Protein AF-A0A8J7VHQ0-F1 (afdb_monomer)

pLDDT: mean 75.35, std 16.48, range [31.55, 96.38]

Radius of gyration: 17.97 Å; Cα contacts (8 Å, |Δi|>4): 234; chains: 1; bounding box: 66×29×42 Å

Foldseek 3Di:
DDDDPDDDDDDADDLVNLLVLVVVVQVPDQAEEAEDEAPVPDCNLVSNVVSVVVCVV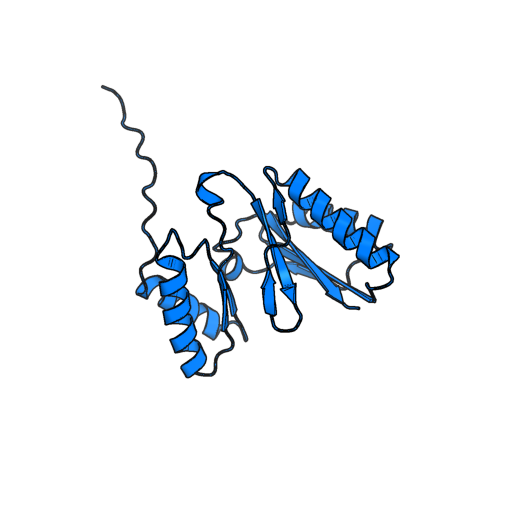VVGHYHYAYQNDPCVVPQKDFDWDADPVRHIYGPDIDNDPVVVLVVVLVVLLVCLVVVQFPAKEKEFEADVVLSVVSQVSSCVRNVHGHPYYYYDDCSSVVPVDHGDMDMDGGD

Mean predicted aligned error: 10.82 Å

Structure (mmCIF, N/CA/C/O backbone):
data_AF-A0A8J7VHQ0-F1
#
_entry.id   AF-A0A8J7VHQ0-F1
#
loop_
_atom_site.group_PDB
_atom_site.id
_atom_site.type_symbol
_atom_site.label_atom_id
_atom_site.label_alt_id
_atom_site.label_comp_id
_atom_site.label_asym_id
_atom_site.label_entity_id
_atom_site.label_seq_id
_atom_site.pdbx_PDB_ins_code
_atom_site.Cartn_x
_atom_site.Cartn_y
_atom_site.Cartn_z
_atom_site.occupancy
_atom_site.B_iso_or_equiv
_atom_site.auth_seq_id
_atom_site.auth_comp_id
_atom_site.auth_asym_id
_atom_site.auth_atom_id
_atom_site.pdbx_PDB_model_num
ATOM 1 N N . MET A 1 1 ? 45.585 1.729 15.313 1.00 38.31 1 MET A N 1
ATOM 2 C CA . MET A 1 1 ? 45.195 1.748 13.885 1.00 38.31 1 MET A CA 1
ATOM 3 C C . MET A 1 1 ? 43.672 1.590 13.821 1.00 38.31 1 MET A C 1
ATOM 5 O O . MET A 1 1 ? 43.178 0.537 14.198 1.00 38.31 1 MET A O 1
ATOM 9 N N . ARG A 1 2 ? 42.919 2.664 13.529 1.00 35.41 2 ARG A N 1
ATOM 10 C CA . ARG A 1 2 ? 41.436 2.686 13.550 1.00 35.41 2 ARG A CA 1
ATOM 11 C C . ARG A 1 2 ? 40.881 1.986 12.299 1.00 35.41 2 ARG A C 1
ATOM 13 O O . ARG A 1 2 ? 41.295 2.336 11.196 1.00 35.41 2 ARG A O 1
ATOM 20 N N . ARG A 1 3 ? 39.957 1.028 12.461 1.00 31.59 3 ARG A N 1
ATOM 21 C CA . ARG A 1 3 ? 39.151 0.489 11.350 1.00 31.59 3 ARG A CA 1
ATOM 22 C C . ARG A 1 3 ? 38.262 1.616 10.813 1.00 31.59 3 ARG A C 1
ATOM 24 O O . ARG A 1 3 ? 37.611 2.298 11.595 1.00 31.59 3 ARG A O 1
ATOM 31 N N . LYS A 1 4 ? 38.286 1.836 9.497 1.00 36.28 4 LYS A N 1
ATOM 32 C CA . LYS A 1 4 ? 37.297 2.665 8.801 1.00 36.28 4 LYS A CA 1
ATOM 33 C C . LYS A 1 4 ? 36.001 1.862 8.723 1.00 36.28 4 LYS A C 1
ATOM 35 O O . LYS A 1 4 ? 35.985 0.815 8.081 1.00 36.28 4 LYS A O 1
ATOM 40 N N . ASP A 1 5 ? 34.950 2.361 9.359 1.00 37.84 5 ASP A N 1
ATOM 41 C CA . ASP A 1 5 ? 33.580 1.926 9.107 1.00 37.84 5 ASP A CA 1
ATOM 42 C C . ASP A 1 5 ? 33.186 2.385 7.697 1.00 37.84 5 ASP A C 1
ATOM 44 O O . ASP A 1 5 ? 32.952 3.569 7.442 1.00 37.84 5 ASP A O 1
ATOM 48 N N . SER A 1 6 ? 33.197 1.455 6.744 1.00 31.89 6 SER A N 1
ATOM 49 C CA . SER A 1 6 ? 32.696 1.690 5.393 1.00 31.89 6 SER A CA 1
ATOM 50 C C . SER A 1 6 ? 31.171 1.698 5.438 1.00 31.89 6 SER A C 1
ATOM 52 O O . SER A 1 6 ? 30.540 0.644 5.491 1.00 31.89 6 SER A O 1
ATOM 54 N N . TYR A 1 7 ? 30.570 2.885 5.417 1.00 34.69 7 TYR A N 1
ATOM 55 C CA . TYR A 1 7 ? 29.147 3.029 5.116 1.00 34.69 7 TYR A CA 1
ATOM 56 C C . TYR A 1 7 ? 28.859 2.423 3.729 1.00 34.69 7 TYR A C 1
ATOM 58 O O . TYR A 1 7 ? 29.637 2.672 2.800 1.00 34.69 7 TYR A O 1
ATOM 66 N N . PRO A 1 8 ? 27.771 1.651 3.545 1.00 31.55 8 PRO A N 1
ATOM 67 C CA . PRO A 1 8 ? 27.405 1.163 2.225 1.00 31.55 8 PRO A CA 1
ATOM 68 C C . PRO A 1 8 ? 27.071 2.368 1.345 1.00 31.55 8 PRO A C 1
ATOM 70 O O . PRO A 1 8 ? 26.141 3.126 1.613 1.00 31.55 8 PRO A O 1
ATOM 73 N N . THR A 1 9 ? 27.861 2.576 0.299 1.00 35.94 9 THR A N 1
ATOM 74 C CA . THR A 1 9 ? 27.545 3.548 -0.746 1.00 35.94 9 THR A CA 1
ATOM 75 C C . THR A 1 9 ? 26.463 2.905 -1.605 1.00 35.94 9 THR A C 1
ATOM 77 O O . THR A 1 9 ? 26.723 1.887 -2.245 1.00 35.94 9 THR A O 1
ATOM 80 N N . SER A 1 10 ? 25.231 3.423 -1.577 1.00 45.53 10 SER A N 1
ATOM 81 C CA . SER A 1 10 ? 24.169 2.851 -2.407 1.00 45.53 10 SER A CA 1
ATOM 82 C C . SER A 1 10 ? 24.484 3.136 -3.874 1.00 45.53 10 SER A C 1
ATOM 84 O O . SER A 1 10 ? 24.462 4.291 -4.304 1.00 45.53 10 SER A O 1
ATOM 86 N N . SER A 1 11 ? 24.779 2.097 -4.649 1.00 40.00 11 SER A N 1
ATOM 87 C CA . SER A 1 11 ? 24.786 2.188 -6.104 1.00 40.00 11 SER A CA 1
ATOM 88 C C . SER A 1 11 ? 23.368 2.538 -6.551 1.00 40.00 11 SER A C 1
ATOM 90 O O . SER A 1 11 ? 22.430 1.795 -6.264 1.00 40.00 11 SER A O 1
ATOM 92 N N . MET A 1 12 ? 23.190 3.692 -7.197 1.00 47.28 12 MET A N 1
ATOM 93 C CA . MET A 1 12 ? 21.912 4.011 -7.829 1.00 47.28 12 MET A CA 1
ATOM 94 C C . MET A 1 12 ? 21.608 2.927 -8.873 1.00 47.28 12 MET A C 1
ATOM 96 O O . MET A 1 12 ? 22.519 2.576 -9.629 1.00 47.28 12 MET A O 1
ATOM 100 N N . PRO A 1 13 ? 20.375 2.398 -8.940 1.00 55.88 13 PRO A N 1
ATOM 101 C CA . PRO A 1 13 ? 19.996 1.509 -10.025 1.00 55.88 13 PRO A CA 1
ATOM 102 C C . PRO A 1 13 ? 20.213 2.227 -11.361 1.00 55.88 13 PRO A C 1
ATOM 104 O O . PRO A 1 13 ? 19.654 3.300 -11.584 1.00 55.88 13 PRO A O 1
ATOM 107 N N . ASN A 1 14 ? 21.043 1.660 -12.234 1.00 64.69 14 ASN A N 1
ATOM 108 C CA . ASN A 1 14 ? 21.159 2.115 -13.621 1.00 64.69 14 ASN A CA 1
ATOM 109 C C . ASN A 1 14 ? 19.873 1.727 -14.384 1.00 64.69 14 ASN A C 1
ATOM 111 O O . ASN A 1 14 ? 19.253 0.714 -14.056 1.00 64.69 14 ASN A O 1
ATOM 115 N N . ASP A 1 15 ? 19.502 2.482 -15.424 1.00 69.44 15 ASP A N 1
ATOM 116 C CA . ASP A 1 15 ? 18.378 2.228 -16.341 1.00 69.44 15 ASP A CA 1
ATOM 117 C C . ASP A 1 15 ? 18.277 0.737 -16.748 1.00 69.44 15 ASP A C 1
ATOM 119 O O . ASP A 1 15 ? 17.181 0.186 -16.831 1.00 69.44 15 ASP A O 1
ATOM 123 N N . ILE A 1 16 ? 19.418 0.059 -16.933 1.00 74.44 16 ILE A N 1
ATOM 124 C CA . ILE A 1 16 ? 19.497 -1.378 -17.263 1.00 74.44 16 ILE A CA 1
ATOM 125 C C . ILE A 1 16 ? 18.920 -2.259 -16.146 1.00 74.44 16 ILE A C 1
ATOM 127 O O . ILE A 1 16 ? 18.091 -3.122 -16.412 1.00 74.44 16 ILE A O 1
ATOM 131 N N . GLN A 1 17 ? 19.312 -2.024 -14.893 1.00 73.25 17 GLN A N 1
ATOM 132 C CA . GLN A 1 17 ? 18.885 -2.845 -13.755 1.00 73.25 17 GLN A CA 1
ATOM 133 C C . GLN A 1 17 ? 17.390 -2.673 -13.468 1.00 73.25 17 GLN A C 1
ATOM 135 O O . GLN A 1 17 ? 16.704 -3.628 -13.102 1.00 73.25 17 GLN A O 1
ATOM 140 N N . VAL A 1 18 ? 16.877 -1.451 -13.648 1.00 77.88 18 VAL A N 1
ATOM 141 C CA . VAL A 1 18 ? 15.441 -1.169 -13.539 1.00 77.88 18 VAL A CA 1
ATOM 142 C C . VAL A 1 18 ? 14.679 -1.917 -14.631 1.00 77.88 18 VAL A C 1
ATOM 144 O O . VAL A 1 18 ? 13.686 -2.579 -14.329 1.00 77.88 18 VAL A O 1
ATOM 147 N N . MET A 1 19 ? 15.162 -1.869 -15.876 1.00 80.56 19 MET A N 1
ATOM 148 C CA . MET A 1 19 ? 14.536 -2.570 -16.996 1.00 80.56 19 MET A CA 1
ATOM 149 C C . MET A 1 19 ? 14.526 -4.088 -16.795 1.00 80.56 19 MET A C 1
ATOM 151 O O . MET A 1 19 ? 13.456 -4.680 -16.864 1.00 80.56 19 MET A O 1
ATOM 155 N N . GLU A 1 20 ? 15.667 -4.712 -16.485 1.00 82.12 20 GLU A N 1
ATOM 156 C CA . GLU A 1 20 ? 15.760 -6.165 -16.252 1.00 82.12 20 GLU A CA 1
ATOM 157 C C . GLU A 1 20 ? 14.769 -6.626 -15.179 1.00 82.12 20 GLU A C 1
ATOM 159 O O . GLU A 1 20 ? 14.096 -7.651 -15.320 1.00 82.12 20 GLU A O 1
ATOM 164 N N . ARG A 1 21 ? 14.631 -5.843 -14.100 1.00 78.56 21 ARG A N 1
ATOM 165 C CA . ARG A 1 21 ? 13.711 -6.182 -13.016 1.00 78.56 21 ARG A CA 1
ATOM 166 C C . ARG A 1 21 ? 12.249 -6.025 -13.419 1.00 78.56 21 ARG A C 1
ATOM 168 O O . ARG A 1 21 ? 11.433 -6.865 -13.042 1.00 78.56 21 ARG A O 1
ATOM 175 N N . LEU A 1 22 ? 11.916 -4.971 -14.162 1.00 81.38 22 LEU A N 1
ATOM 176 C CA . LEU A 1 22 ? 10.561 -4.744 -14.657 1.00 81.38 22 LEU A CA 1
ATOM 177 C C . LEU A 1 22 ? 10.166 -5.761 -15.736 1.00 81.38 22 LEU A C 1
ATOM 179 O O . LEU A 1 22 ? 9.023 -6.206 -15.735 1.00 81.38 22 LEU A O 1
ATOM 183 N N . GLU A 1 23 ? 11.092 -6.186 -16.599 1.00 83.56 23 GLU A N 1
ATOM 184 C CA . GLU A 1 23 ? 10.847 -7.255 -17.574 1.00 83.56 23 GLU A CA 1
ATOM 185 C C . GLU A 1 23 ? 10.579 -8.589 -16.880 1.00 83.56 23 GLU A C 1
ATOM 187 O O . GLU A 1 23 ? 9.570 -9.231 -17.176 1.00 83.56 23 GLU A O 1
ATOM 192 N N . LEU A 1 24 ? 11.406 -8.956 -15.894 1.00 80.38 24 LEU A N 1
ATOM 193 C CA . LEU A 1 24 ? 11.168 -10.142 -15.070 1.00 80.38 24 LEU A CA 1
ATOM 194 C C . LEU A 1 24 ? 9.774 -10.099 -14.430 1.00 80.38 24 LEU A C 1
ATOM 196 O O . LEU A 1 24 ? 9.023 -11.066 -14.507 1.00 80.38 24 LEU A O 1
ATOM 200 N N . LEU A 1 25 ? 9.409 -8.970 -13.819 1.00 78.00 25 LEU A N 1
ATOM 201 C CA . LEU A 1 25 ? 8.091 -8.783 -13.217 1.00 78.00 25 LEU A CA 1
ATOM 202 C C . LEU A 1 25 ? 6.961 -8.885 -14.251 1.00 78.00 25 LEU A C 1
ATOM 204 O O . LEU A 1 25 ? 5.956 -9.541 -13.990 1.00 78.00 25 LEU A O 1
ATOM 208 N N . SER A 1 26 ? 7.126 -8.294 -15.434 1.00 79.12 26 SER A N 1
ATOM 209 C CA . SER A 1 26 ? 6.102 -8.329 -16.484 1.00 79.12 26 SER A CA 1
ATOM 210 C C . SER A 1 26 ? 5.813 -9.739 -17.008 1.00 79.12 26 SER A C 1
ATOM 212 O O . SER A 1 26 ? 4.704 -10.009 -17.454 1.00 79.12 26 SER A O 1
ATOM 214 N N . GLY A 1 27 ? 6.779 -10.660 -16.901 1.00 80.25 27 GLY A N 1
ATOM 215 C CA . GLY A 1 27 ? 6.586 -12.070 -17.245 1.00 80.25 27 GLY A CA 1
ATOM 216 C C . GLY A 1 27 ? 5.759 -12.865 -16.227 1.00 80.25 27 GLY A C 1
ATOM 217 O O . GLY A 1 27 ? 5.294 -13.955 -16.551 1.00 80.25 27 GLY A O 1
ATOM 218 N N . HIS A 1 28 ? 5.567 -12.344 -15.009 1.00 77.06 28 HIS A N 1
ATOM 219 C CA . HIS A 1 28 ? 4.900 -13.056 -13.909 1.00 77.06 28 HIS A CA 1
ATOM 220 C C . HIS A 1 28 ? 3.615 -12.387 -13.406 1.00 77.06 28 HIS A C 1
ATOM 222 O O . HIS A 1 28 ? 2.802 -13.051 -12.765 1.00 77.06 28 HIS A O 1
ATOM 228 N N . TYR A 1 29 ? 3.419 -11.097 -13.675 1.00 73.75 29 TYR A N 1
ATOM 229 C CA . TYR A 1 29 ? 2.282 -10.321 -13.177 1.00 73.75 29 TYR A CA 1
ATOM 230 C C . TYR A 1 29 ? 1.540 -9.664 -14.334 1.00 73.75 29 TYR A C 1
ATOM 232 O O . TYR A 1 29 ? 2.174 -9.192 -15.263 1.00 73.75 29 TYR A O 1
ATOM 240 N N . GLY A 1 30 ? 0.208 -9.573 -14.267 1.0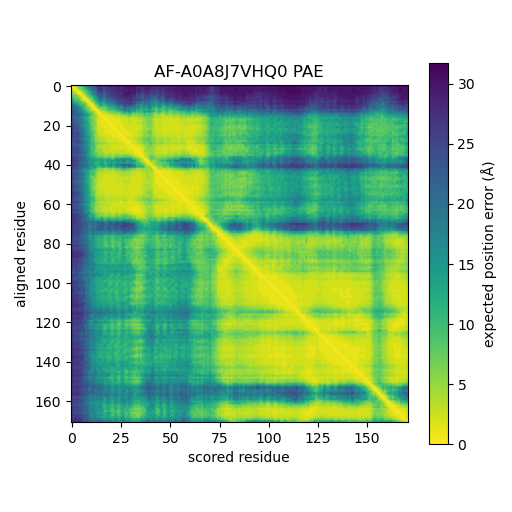0 67.81 30 GLY A N 1
ATOM 241 C CA . GLY A 1 30 ? -0.594 -8.907 -15.308 1.00 67.81 30 GLY A CA 1
ATOM 242 C C . GLY A 1 30 ? -0.481 -7.376 -15.316 1.00 67.81 30 GLY A C 1
ATOM 243 O O . GLY A 1 30 ? -0.821 -6.739 -16.311 1.00 67.81 30 GLY A O 1
ATOM 244 N N . SER A 1 31 ? 0.001 -6.779 -14.221 1.00 71.69 31 SER A N 1
ATOM 245 C CA . SER A 1 31 ? 0.190 -5.332 -14.087 1.00 71.69 31 SER A CA 1
ATOM 246 C C . SER A 1 31 ? 1.238 -4.986 -13.026 1.00 71.69 31 SER A C 1
ATOM 248 O O . SER A 1 31 ? 1.418 -5.746 -12.074 1.00 71.69 31 SER A O 1
ATOM 250 N N . ILE A 1 32 ? 1.880 -3.818 -13.138 1.00 73.00 32 ILE A N 1
ATOM 251 C CA . ILE A 1 32 ? 2.863 -3.308 -12.163 1.00 73.00 32 ILE A CA 1
ATOM 252 C C . ILE A 1 32 ? 2.491 -1.894 -11.698 1.00 73.00 32 ILE A C 1
ATOM 254 O O . ILE A 1 32 ? 2.244 -1.002 -12.509 1.00 73.00 32 ILE A O 1
ATOM 258 N N . ILE A 1 33 ? 2.555 -1.657 -10.387 1.00 73.25 33 ILE A N 1
ATOM 259 C CA . ILE A 1 33 ? 2.574 -0.312 -9.802 1.00 73.25 33 ILE A CA 1
ATOM 260 C C . ILE A 1 33 ? 3.957 -0.091 -9.185 1.00 73.25 33 ILE A C 1
ATOM 262 O O . ILE A 1 33 ? 4.322 -0.732 -8.202 1.00 73.25 33 ILE A O 1
ATOM 266 N N . ALA A 1 34 ? 4.743 0.800 -9.782 1.00 71.00 34 ALA A N 1
ATOM 267 C CA . ALA A 1 34 ? 6.073 1.167 -9.321 1.00 71.00 34 ALA A CA 1
ATOM 268 C C . ALA A 1 34 ? 6.008 2.486 -8.550 1.00 71.00 34 ALA A C 1
ATOM 270 O O . ALA A 1 34 ? 5.727 3.532 -9.128 1.00 71.00 34 ALA A O 1
ATOM 271 N N . VAL A 1 35 ? 6.285 2.448 -7.250 1.00 69.50 35 VAL A N 1
ATOM 272 C CA . VAL A 1 35 ? 6.351 3.650 -6.416 1.00 69.50 35 VAL A CA 1
ATOM 273 C C . VAL A 1 35 ? 7.811 4.038 -6.206 1.00 69.50 35 VAL A C 1
ATOM 275 O O . VAL A 1 35 ? 8.599 3.230 -5.717 1.00 69.50 35 VAL A O 1
ATOM 278 N N . THR A 1 36 ? 8.182 5.264 -6.572 1.00 64.94 36 THR A N 1
ATOM 279 C CA . THR A 1 36 ? 9.571 5.744 -6.526 1.00 64.94 36 THR A CA 1
ATOM 280 C C . THR A 1 36 ? 9.719 6.950 -5.604 1.00 64.94 36 THR A C 1
ATOM 282 O O . THR A 1 36 ? 8.783 7.730 -5.433 1.00 64.94 36 THR A O 1
ATOM 285 N N . VAL A 1 37 ? 10.923 7.146 -5.051 1.00 66.12 37 VAL A N 1
ATOM 286 C CA . VAL A 1 37 ? 11.307 8.376 -4.328 1.00 66.12 37 VAL A CA 1
ATOM 287 C C . VAL A 1 37 ? 11.302 9.613 -5.242 1.00 66.12 37 VAL A C 1
ATOM 289 O O . VAL A 1 37 ? 11.274 9.472 -6.463 1.00 66.12 37 VAL A O 1
ATOM 292 N N . SER A 1 38 ? 11.331 10.816 -4.645 1.00 58.69 38 SER A N 1
ATOM 293 C CA . SER A 1 38 ? 11.143 12.094 -5.356 1.00 58.69 38 SER A CA 1
ATOM 294 C C . SER A 1 38 ? 12.016 12.262 -6.603 1.00 58.69 38 SER A C 1
ATOM 296 O O . SER A 1 38 ? 13.249 12.190 -6.534 1.00 58.69 38 SER A O 1
ATOM 298 N N . SER A 1 39 ? 11.363 12.616 -7.713 1.00 57.38 39 SER A N 1
ATOM 299 C CA . SER A 1 39 ? 11.985 13.031 -8.982 1.00 57.38 39 SER A CA 1
ATOM 300 C C . SER A 1 39 ? 12.943 14.224 -8.857 1.00 57.38 39 SER A C 1
ATOM 302 O O . SER A 1 39 ? 13.842 14.382 -9.675 1.00 57.38 39 SER A O 1
ATOM 304 N N . ARG A 1 40 ? 12.817 15.054 -7.810 1.00 53.75 40 ARG A N 1
ATOM 305 C CA . ARG A 1 40 ? 13.705 16.213 -7.587 1.00 53.75 40 ARG A CA 1
ATOM 306 C C . ARG A 1 40 ? 15.105 15.855 -7.082 1.00 53.75 40 ARG A C 1
ATOM 308 O O . ARG A 1 40 ? 15.968 16.727 -7.084 1.00 53.75 40 ARG A O 1
ATOM 315 N N . LEU A 1 41 ? 15.320 14.629 -6.599 1.00 50.53 41 LEU A N 1
ATOM 316 C CA . LEU A 1 41 ? 16.564 14.231 -5.923 1.00 50.53 41 LEU A CA 1
ATOM 317 C C . LEU A 1 41 ? 17.233 12.988 -6.518 1.00 50.53 41 LEU A C 1
ATOM 319 O O . LEU A 1 41 ? 18.398 12.739 -6.215 1.00 50.53 41 LEU A O 1
ATOM 323 N N . SER A 1 42 ? 16.537 12.197 -7.338 1.00 58.91 42 SER A N 1
ATOM 324 C CA . SER A 1 42 ? 17.095 10.958 -7.884 1.00 58.91 42 SER A CA 1
ATOM 325 C C . SER A 1 42 ? 16.710 10.757 -9.347 1.00 58.91 42 SER A C 1
ATOM 327 O O . SER A 1 42 ? 15.543 10.897 -9.704 1.00 58.91 42 SER A O 1
ATOM 329 N N . GLY A 1 43 ? 17.672 10.332 -10.174 1.00 67.00 43 GLY A N 1
ATOM 330 C CA . GLY A 1 43 ? 17.407 9.854 -11.539 1.00 67.00 43 GLY A CA 1
ATOM 331 C C . GLY A 1 43 ? 16.620 8.533 -11.588 1.00 67.00 43 GLY A C 1
ATOM 332 O O . GLY A 1 43 ? 16.356 8.016 -12.668 1.00 67.00 43 GLY A O 1
ATOM 333 N N . VAL A 1 44 ? 16.232 7.981 -10.430 1.00 70.88 44 VAL A N 1
ATOM 334 C CA . VAL A 1 44 ? 15.483 6.722 -10.311 1.00 70.88 44 VAL A CA 1
ATOM 335 C C . VAL A 1 44 ? 14.082 6.871 -10.895 1.00 70.88 44 VAL A C 1
ATOM 337 O O . VAL A 1 44 ? 13.648 5.995 -11.633 1.00 70.88 44 VAL A O 1
ATOM 340 N N . TYR A 1 45 ? 13.383 7.980 -10.632 1.00 74.81 45 TYR A N 1
ATOM 341 C CA . TYR A 1 45 ? 12.060 8.202 -11.227 1.00 74.81 45 TYR A CA 1
ATOM 342 C C . TYR A 1 45 ? 12.125 8.194 -12.761 1.00 74.81 45 TYR A C 1
ATOM 344 O O . TYR A 1 45 ? 11.321 7.523 -13.408 1.00 74.81 45 TYR A O 1
ATOM 352 N N . ASP A 1 46 ? 13.128 8.858 -13.339 1.00 79.12 46 ASP A N 1
ATOM 353 C CA . ASP A 1 46 ? 13.320 8.905 -14.790 1.00 79.12 46 ASP A CA 1
ATOM 354 C C . ASP A 1 46 ? 13.677 7.525 -15.361 1.00 79.12 46 ASP A C 1
ATOM 356 O O . ASP A 1 46 ? 13.135 7.127 -16.394 1.00 79.12 46 ASP A O 1
ATOM 360 N N . ALA A 1 47 ? 14.533 6.760 -14.674 1.00 79.75 47 ALA A N 1
ATOM 361 C CA . ALA A 1 47 ? 14.878 5.386 -15.045 1.00 79.75 47 ALA A CA 1
ATOM 362 C C . ALA A 1 47 ? 13.641 4.469 -15.071 1.00 79.75 47 ALA A C 1
ATOM 364 O O . ALA A 1 47 ? 13.433 3.703 -16.021 1.00 79.75 47 ALA A O 1
ATOM 365 N N . PHE A 1 48 ? 12.778 4.580 -14.056 1.00 84.12 48 PHE A N 1
ATOM 366 C CA . PHE A 1 48 ? 11.511 3.853 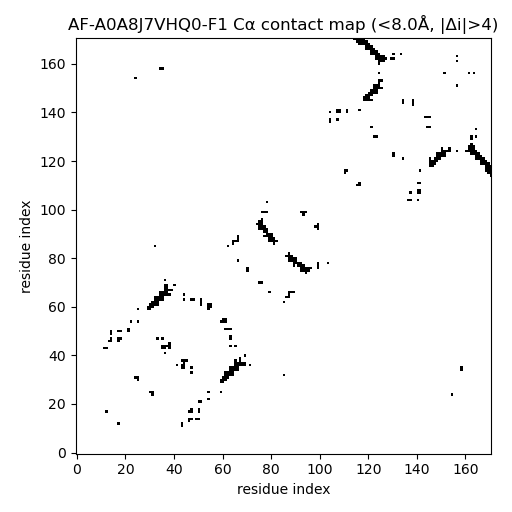-13.988 1.00 84.12 48 PHE A CA 1
ATOM 367 C C . PHE A 1 48 ? 10.526 4.315 -15.059 1.00 84.12 48 PHE A C 1
ATOM 369 O O . PHE A 1 48 ? 9.897 3.468 -15.685 1.00 84.12 48 PHE A O 1
ATOM 376 N N . GLN A 1 49 ? 10.412 5.617 -15.330 1.00 85.81 49 GLN A N 1
ATOM 377 C CA . GLN A 1 49 ? 9.521 6.126 -16.376 1.00 85.81 49 GLN A CA 1
ATOM 378 C C . GLN A 1 49 ? 9.948 5.676 -17.774 1.00 85.81 49 GLN A C 1
ATOM 380 O O . GLN A 1 49 ? 9.106 5.216 -18.547 1.00 85.81 49 GLN A O 1
ATOM 385 N N . LYS A 1 50 ? 11.248 5.728 -18.087 1.00 87.75 50 LYS A N 1
ATOM 386 C CA . LYS A 1 50 ? 11.788 5.212 -19.355 1.00 87.75 50 LYS A CA 1
ATOM 387 C C . LYS A 1 50 ? 11.520 3.716 -19.516 1.00 87.75 50 LYS A C 1
ATOM 389 O O . LYS A 1 50 ? 11.081 3.276 -20.575 1.00 87.75 50 LYS A O 1
ATOM 394 N N . SER A 1 51 ? 11.771 2.931 -18.471 1.00 87.25 51 SER A N 1
ATOM 395 C CA . SER A 1 51 ? 11.571 1.477 -18.506 1.00 87.25 51 SER A CA 1
ATOM 396 C C . SER A 1 51 ? 10.085 1.110 -18.587 1.00 87.25 51 SER A C 1
ATOM 398 O O . SER A 1 51 ? 9.692 0.234 -19.355 1.00 87.25 51 SER A O 1
ATOM 400 N N . ALA A 1 52 ? 9.230 1.841 -17.868 1.00 86.19 52 ALA A N 1
ATOM 401 C CA . ALA A 1 52 ? 7.784 1.686 -17.938 1.00 86.19 52 ALA A CA 1
ATOM 402 C C . ALA A 1 52 ? 7.227 2.046 -19.321 1.00 86.19 52 ALA A C 1
ATOM 404 O O . ALA A 1 52 ? 6.335 1.353 -19.799 1.00 86.19 52 ALA A O 1
ATOM 405 N N . ALA A 1 53 ? 7.754 3.079 -19.988 1.00 89.56 53 ALA A N 1
ATOM 406 C CA . ALA A 1 53 ? 7.360 3.420 -21.356 1.00 89.56 53 ALA A CA 1
ATOM 407 C C . ALA A 1 53 ? 7.603 2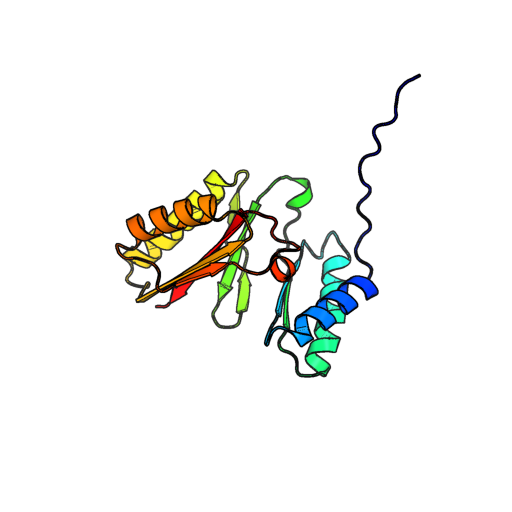.251 -22.325 1.00 89.56 53 ALA A C 1
ATOM 409 O O . ALA A 1 53 ? 6.686 1.863 -23.042 1.00 89.56 53 ALA A O 1
ATOM 410 N N . LYS A 1 54 ? 8.775 1.605 -22.251 1.00 89.88 54 LYS A N 1
ATOM 411 C CA . LYS A 1 54 ? 9.092 0.416 -23.064 1.00 89.88 54 LYS A CA 1
ATOM 412 C C . LYS A 1 54 ? 8.145 -0.759 -22.806 1.00 89.88 54 LYS A C 1
ATOM 414 O O . LYS A 1 54 ? 7.806 -1.495 -23.726 1.00 89.88 54 LYS A O 1
ATOM 419 N N . LEU A 1 55 ? 7.717 -0.966 -21.560 1.00 86.75 55 LEU A N 1
ATOM 420 C CA . LEU A 1 55 ? 6.726 -1.996 -21.238 1.00 86.75 55 LEU A CA 1
ATOM 421 C C . LEU A 1 55 ? 5.327 -1.634 -21.758 1.00 86.75 55 LEU A C 1
ATOM 423 O O . LEU A 1 55 ? 4.638 -2.499 -22.296 1.00 86.75 55 LEU A O 1
ATOM 427 N N . ARG A 1 56 ? 4.927 -0.361 -21.669 1.00 89.75 56 ARG A N 1
ATOM 428 C CA . ARG A 1 56 ? 3.657 0.127 -22.234 1.00 89.75 56 ARG A CA 1
ATOM 429 C C . ARG A 1 56 ? 3.614 -0.023 -23.754 1.00 89.75 56 ARG A C 1
ATOM 431 O O . ARG A 1 56 ? 2.582 -0.420 -24.279 1.00 89.75 56 ARG A O 1
ATOM 438 N N . GLU A 1 57 ? 4.725 0.223 -24.451 1.00 91.81 57 GLU A N 1
ATOM 439 C CA . GLU A 1 57 ? 4.859 -0.036 -25.897 1.00 91.81 57 GLU A CA 1
ATOM 440 C C . GLU A 1 57 ? 4.627 -1.514 -26.244 1.00 91.81 57 GLU A C 1
ATOM 442 O O . GLU A 1 57 ? 4.041 -1.824 -27.278 1.00 91.81 57 GLU A O 1
ATOM 447 N N . LYS A 1 58 ? 5.018 -2.431 -25.350 1.00 89.06 58 LYS A N 1
ATOM 448 C CA . LYS A 1 58 ? 4.737 -3.872 -25.455 1.00 89.06 58 LYS A CA 1
ATOM 449 C C . LYS A 1 58 ? 3.306 -4.247 -25.020 1.00 89.06 58 LYS A C 1
ATOM 451 O O . LYS A 1 58 ? 2.990 -5.430 -24.937 1.00 89.06 58 LYS A O 1
ATOM 456 N N . GLY A 1 59 ? 2.446 -3.271 -24.722 1.00 85.75 59 GLY A N 1
ATOM 457 C CA . GLY A 1 59 ? 1.062 -3.479 -24.281 1.00 85.75 59 GLY A CA 1
ATOM 458 C C . GLY A 1 59 ? 0.905 -3.845 -22.801 1.00 85.75 59 GLY A C 1
ATOM 459 O O . GLY A 1 59 ? -0.189 -4.206 -22.375 1.00 85.75 59 GLY A O 1
ATOM 460 N N . PHE A 1 60 ? 1.971 -3.763 -22.003 1.00 84.06 60 PHE A N 1
ATOM 461 C CA . PHE A 1 60 ? 1.933 -4.131 -20.592 1.00 84.06 60 PHE A CA 1
ATOM 462 C C . PHE A 1 60 ? 1.397 -2.993 -19.712 1.00 84.06 60 PHE A C 1
ATOM 464 O O . PHE A 1 60 ? 1.789 -1.830 -19.854 1.00 84.06 60 PHE A O 1
ATOM 471 N N . GLN A 1 61 ? 0.540 -3.328 -18.745 1.00 76.81 61 GLN A N 1
ATOM 472 C CA . GLN A 1 61 ? -0.017 -2.345 -17.820 1.00 76.81 61 GLN A CA 1
ATOM 473 C C . GLN A 1 61 ? 0.971 -2.021 -16.695 1.00 76.81 61 GLN A C 1
ATOM 475 O O . GLN A 1 61 ? 1.168 -2.798 -15.763 1.00 76.81 61 GLN A O 1
ATOM 480 N N . ILE A 1 62 ? 1.585 -0.839 -16.755 1.00 81.88 62 ILE A N 1
ATOM 481 C CA . ILE A 1 62 ? 2.469 -0.342 -15.697 1.00 81.88 62 ILE A CA 1
ATOM 482 C C . ILE A 1 62 ? 2.196 1.123 -15.363 1.00 81.88 62 ILE A C 1
ATOM 484 O O . ILE A 1 62 ? 2.095 1.979 -16.249 1.00 81.88 62 ILE A O 1
ATOM 488 N N . LYS A 1 63 ? 2.142 1.434 -14.068 1.00 79.94 63 LYS A N 1
ATOM 489 C CA . LYS A 1 63 ? 2.000 2.792 -13.535 1.00 79.94 63 LYS A CA 1
ATOM 490 C C . LYS A 1 63 ? 3.185 3.135 -12.645 1.00 79.94 63 LYS A C 1
ATOM 492 O O . LYS A 1 63 ? 3.560 2.341 -11.792 1.00 79.94 63 LYS A O 1
ATOM 497 N N . VAL A 1 64 ? 3.780 4.307 -12.863 1.00 76.81 64 VAL A N 1
ATOM 498 C CA . VAL A 1 64 ? 4.898 4.813 -12.054 1.00 76.81 64 VAL A CA 1
ATOM 499 C C . VAL A 1 64 ? 4.385 5.990 -11.237 1.00 76.81 64 VAL A C 1
ATOM 501 O O . VAL A 1 64 ? 3.823 6.928 -11.801 1.00 76.81 64 VAL A O 1
ATOM 504 N N . ILE A 1 65 ? 4.551 5.925 -9.921 1.00 73.12 65 ILE A N 1
ATOM 505 C CA . ILE A 1 65 ? 4.077 6.918 -8.959 1.00 73.12 65 ILE A CA 1
ATOM 506 C C . ILE A 1 65 ? 5.293 7.582 -8.323 1.00 73.12 65 ILE A C 1
ATOM 508 O O . ILE A 1 65 ? 6.062 6.938 -7.610 1.00 73.12 65 ILE A O 1
ATOM 512 N N . ASP A 1 66 ? 5.437 8.884 -8.560 1.00 73.06 66 ASP A N 1
ATOM 513 C CA . ASP A 1 66 ? 6.398 9.729 -7.854 1.00 73.06 66 ASP A CA 1
ATOM 514 C C . ASP A 1 66 ? 5.818 10.132 -6.495 1.00 73.06 66 ASP A C 1
ATOM 516 O O . ASP A 1 66 ? 4.858 10.905 -6.438 1.00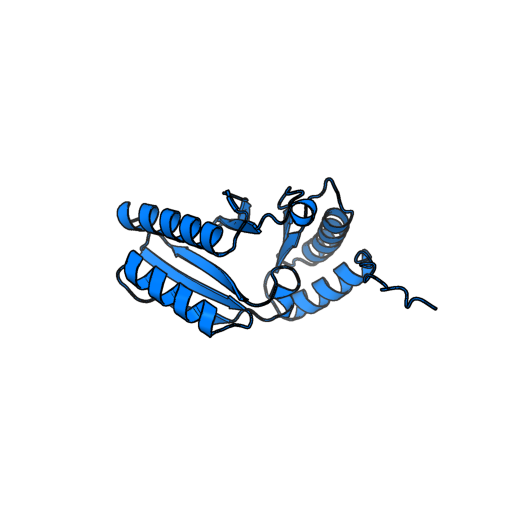 73.06 66 ASP A O 1
ATOM 520 N N . ILE A 1 67 ? 6.409 9.662 -5.392 1.00 66.00 67 ILE A N 1
ATOM 521 C CA . ILE A 1 67 ? 5.955 10.077 -4.056 1.00 66.00 67 ILE A CA 1
ATOM 522 C C . ILE A 1 67 ? 6.243 11.556 -3.783 1.00 66.00 67 ILE A C 1
ATOM 524 O O . ILE A 1 67 ? 5.722 12.100 -2.817 1.00 66.00 67 ILE A O 1
ATOM 528 N N . ARG A 1 68 ? 7.094 12.214 -4.587 1.00 65.50 68 ARG A N 1
ATOM 529 C CA . ARG A 1 68 ? 7.517 13.624 -4.475 1.00 65.50 68 ARG A CA 1
ATOM 530 C C . ARG A 1 68 ? 8.144 14.014 -3.136 1.00 65.50 68 ARG A C 1
ATOM 532 O O . ARG A 1 68 ? 8.547 15.163 -2.962 1.00 65.50 68 ARG A O 1
ATOM 539 N N . LEU A 1 69 ? 8.313 13.070 -2.218 1.00 59.59 69 LEU A N 1
ATOM 540 C CA . LEU A 1 69 ? 8.908 13.295 -0.914 1.00 59.59 69 LEU A CA 1
ATOM 541 C C . LEU A 1 69 ? 10.435 13.214 -0.965 1.00 59.59 69 LEU A C 1
ATOM 543 O O . LEU A 1 69 ? 11.018 12.229 -1.414 1.00 59.59 69 LEU A O 1
ATOM 547 N N . ASN A 1 70 ? 11.079 14.206 -0.364 1.00 56.09 70 ASN A N 1
ATOM 548 C CA . ASN A 1 70 ? 12.483 14.188 0.059 1.00 56.09 70 ASN A CA 1
ATOM 549 C C . ASN A 1 70 ? 12.709 13.359 1.352 1.00 56.09 70 ASN A C 1
ATOM 551 O O . ASN A 1 70 ? 13.748 13.480 1.999 1.00 56.09 70 ASN A O 1
ATOM 555 N N . SER A 1 71 ? 11.731 12.523 1.732 1.00 51.41 71 SER A N 1
ATOM 556 C CA . SER A 1 71 ? 11.565 11.888 3.053 1.00 51.41 71 SER A CA 1
ATOM 557 C C . SER A 1 71 ? 12.750 11.028 3.495 1.00 51.41 71 SER A C 1
ATOM 559 O O . SER A 1 71 ? 13.034 10.968 4.692 1.00 51.41 71 SER A O 1
ATOM 561 N N . ALA A 1 72 ? 13.460 10.400 2.551 1.00 51.53 72 ALA A N 1
ATOM 562 C CA . ALA A 1 72 ? 14.608 9.549 2.857 1.00 51.53 72 ALA A CA 1
ATOM 563 C C . ALA A 1 72 ? 15.727 10.325 3.577 1.00 51.53 72 ALA A C 1
ATOM 565 O O . ALA A 1 72 ? 16.411 9.757 4.422 1.00 51.53 72 ALA A O 1
ATOM 566 N N . ALA A 1 73 ? 15.857 11.634 3.323 1.00 49.78 73 ALA A N 1
ATOM 567 C CA . ALA A 1 73 ? 16.809 12.497 4.022 1.00 49.78 73 ALA A CA 1
ATOM 568 C C . ALA A 1 73 ? 16.320 12.967 5.411 1.00 49.78 73 ALA A C 1
ATOM 570 O O . ALA A 1 73 ? 17.109 13.512 6.176 1.00 49.78 73 ALA A O 1
ATOM 571 N N . GLN A 1 74 ? 15.037 12.771 5.752 1.00 48.56 74 GLN A N 1
ATOM 572 C CA . GLN A 1 74 ? 14.404 13.286 6.981 1.00 48.56 74 GLN A CA 1
ATOM 573 C C . GLN A 1 74 ? 13.803 12.203 7.900 1.00 48.56 74 GLN A C 1
ATOM 575 O O . GLN A 1 74 ? 13.261 12.534 8.951 1.00 48.56 74 GLN A O 1
ATOM 580 N N . GLY A 1 75 ? 13.866 10.916 7.539 1.00 62.12 75 GLY A N 1
ATOM 581 C CA . GLY A 1 75 ? 13.320 9.818 8.358 1.00 62.12 75 GLY A CA 1
ATOM 582 C C . GLY A 1 75 ? 11.786 9.722 8.373 1.00 62.12 75 GLY A C 1
ATOM 583 O O . GLY A 1 75 ? 11.215 8.974 9.166 1.00 62.12 75 GLY A O 1
ATOM 584 N N . LEU A 1 76 ? 11.106 10.459 7.492 1.00 69.06 76 LEU A N 1
ATOM 585 C CA . LEU A 1 76 ? 9.647 10.467 7.374 1.00 69.06 76 LEU A CA 1
ATOM 586 C C . LEU A 1 76 ? 9.146 9.212 6.643 1.00 69.06 76 LEU A C 1
ATOM 588 O O . LEU A 1 76 ? 9.693 8.822 5.615 1.00 69.06 76 LEU A O 1
ATOM 592 N N . LYS A 1 77 ? 8.069 8.604 7.142 1.00 73.31 77 LYS A N 1
ATOM 593 C CA . LYS A 1 77 ? 7.343 7.480 6.534 1.00 73.31 77 LYS A CA 1
ATOM 594 C C . LYS A 1 77 ? 6.080 7.995 5.851 1.00 73.31 77 LYS A C 1
ATOM 596 O O . LYS A 1 77 ? 5.379 8.827 6.421 1.00 73.31 77 LYS A O 1
ATOM 601 N N . ALA A 1 78 ? 5.784 7.494 4.659 1.00 74.62 78 ALA A N 1
ATOM 602 C CA . ALA A 1 78 ? 4.653 7.935 3.850 1.00 74.62 78 ALA A CA 1
ATOM 603 C C . ALA A 1 78 ? 3.562 6.868 3.790 1.00 74.62 78 ALA A C 1
ATOM 605 O O . ALA A 1 78 ? 3.876 5.683 3.680 1.00 74.62 78 ALA A O 1
ATOM 606 N N . MET A 1 79 ? 2.299 7.292 3.820 1.00 80.75 79 MET A N 1
ATOM 607 C CA . MET A 1 79 ? 1.195 6.460 3.351 1.00 80.75 79 MET A CA 1
ATOM 608 C C . MET A 1 79 ? 1.003 6.757 1.869 1.00 80.75 79 MET A C 1
ATOM 610 O O . MET A 1 79 ? 0.946 7.922 1.483 1.00 80.75 79 MET A O 1
ATOM 614 N N . ILE A 1 80 ? 0.910 5.712 1.056 1.00 79.25 80 ILE A N 1
ATOM 615 C CA . ILE A 1 80 ? 0.552 5.825 -0.356 1.00 79.25 80 ILE A CA 1
ATOM 616 C C . ILE A 1 80 ? -0.893 5.356 -0.482 1.00 79.25 80 ILE A C 1
ATOM 618 O O . ILE A 1 80 ? -1.223 4.267 -0.015 1.00 79.25 80 ILE A O 1
ATOM 622 N N . SER A 1 81 ? -1.737 6.183 -1.088 1.00 79.38 81 SER A N 1
ATOM 623 C CA . SER A 1 81 ? -3.109 5.827 -1.441 1.00 79.38 81 SER A CA 1
ATOM 624 C C . SER A 1 81 ? -3.219 5.704 -2.954 1.00 79.38 81 SER A C 1
ATOM 626 O O . SER A 1 81 ? -2.582 6.472 -3.675 1.00 79.38 81 SER A O 1
ATOM 628 N N . LEU A 1 82 ? -4.004 4.742 -3.423 1.00 79.62 82 LEU A N 1
ATOM 629 C CA . LEU A 1 82 ? -4.289 4.511 -4.835 1.00 79.62 82 LEU A CA 1
ATOM 630 C C . LEU A 1 82 ? -5.796 4.652 -5.041 1.00 79.62 82 LEU A C 1
ATOM 632 O O . LEU A 1 82 ? -6.564 4.081 -4.267 1.00 79.62 82 LEU A O 1
ATOM 636 N N . ASP A 1 83 ? -6.214 5.392 -6.065 1.00 80.50 83 ASP A N 1
ATOM 637 C CA . ASP A 1 83 ? -7.610 5.369 -6.514 1.00 80.50 83 ASP A CA 1
ATOM 638 C C . ASP A 1 83 ? -7.892 4.182 -7.459 1.00 80.50 83 ASP A C 1
ATOM 640 O O . ASP A 1 83 ? -7.007 3.374 -7.760 1.00 80.50 83 ASP A O 1
ATOM 644 N N . SER A 1 84 ? -9.135 4.071 -7.934 1.00 73.06 84 SER A N 1
ATOM 645 C CA . SER A 1 84 ? -9.587 3.007 -8.843 1.00 73.06 84 SER A CA 1
ATOM 646 C C . SER A 1 84 ? -8.907 3.030 -10.217 1.00 73.06 84 SER A C 1
ATOM 648 O O . SER A 1 84 ? -8.825 1.995 -10.874 1.00 73.06 84 SER A O 1
ATOM 650 N N . GLU A 1 85 ? -8.372 4.174 -10.643 1.00 72.44 85 GLU A N 1
ATOM 651 C CA . GLU A 1 85 ? -7.566 4.305 -11.861 1.00 72.44 85 GLU A CA 1
ATOM 652 C C . GLU A 1 85 ? -6.072 4.027 -11.584 1.00 72.44 85 GLU A C 1
ATOM 654 O O . GLU A 1 85 ? -5.212 4.154 -12.464 1.00 72.44 85 GLU A O 1
ATOM 659 N N . GLY A 1 86 ? -5.721 3.690 -10.340 1.00 65.81 86 GLY A N 1
ATOM 660 C CA . GLY A 1 86 ? -4.364 3.466 -9.857 1.00 65.81 86 GLY A CA 1
ATOM 661 C C . GLY A 1 86 ? -3.550 4.751 -9.683 1.00 65.81 86 GLY A C 1
ATOM 662 O O . GLY A 1 86 ? -2.320 4.684 -9.636 1.00 65.81 86 GLY A O 1
ATOM 663 N N . ASN A 1 87 ? -4.172 5.938 -9.687 1.00 70.50 87 ASN A N 1
ATOM 664 C CA . ASN A 1 87 ? -3.464 7.191 -9.420 1.00 70.50 87 ASN A CA 1
ATOM 665 C C . ASN A 1 87 ? -3.004 7.193 -7.964 1.00 70.50 87 ASN A C 1
ATOM 667 O O . ASN A 1 87 ? -3.801 7.082 -7.036 1.00 70.50 87 ASN A O 1
ATOM 671 N N . GLY A 1 88 ? -1.690 7.318 -7.780 1.00 70.38 88 GLY A N 1
ATOM 672 C CA . GLY A 1 88 ? -1.080 7.378 -6.465 1.00 70.38 88 GLY A CA 1
ATOM 673 C C . GLY A 1 88 ? -1.064 8.778 -5.888 1.00 70.38 88 GLY A C 1
ATOM 674 O O . GLY A 1 88 ? -0.615 9.719 -6.540 1.00 70.38 88 GLY A O 1
ATOM 675 N N . THR A 1 89 ? -1.476 8.897 -4.633 1.00 74.94 89 THR A N 1
ATOM 676 C CA . THR A 1 89 ? -1.321 10.104 -3.823 1.00 74.94 89 THR A CA 1
ATOM 677 C C . THR A 1 89 ? -0.591 9.781 -2.525 1.00 74.94 89 THR A C 1
ATOM 679 O O . THR A 1 89 ? -0.533 8.633 -2.081 1.00 74.94 89 THR A O 1
ATOM 682 N N . VAL A 1 90 ? -0.021 10.813 -1.905 1.00 77.69 90 VAL A N 1
ATOM 683 C CA . VAL A 1 90 ? 0.569 10.730 -0.567 1.00 77.69 90 VAL A CA 1
ATOM 684 C C . VAL A 1 90 ? -0.286 11.588 0.363 1.00 77.69 90 VAL A C 1
ATOM 686 O O . VAL A 1 90 ? 0.011 12.772 0.530 1.00 77.69 90 VAL A O 1
ATOM 689 N N . PRO A 1 91 ? -1.378 11.043 0.930 1.00 74.56 91 PRO A N 1
ATOM 690 C CA . PRO A 1 91 ? -2.298 11.828 1.751 1.00 74.56 91 PRO A CA 1
ATOM 691 C C . PRO A 1 91 ? -1.636 12.358 3.026 1.00 74.56 91 PRO A C 1
ATOM 693 O O . PRO A 1 91 ? -1.994 13.429 3.509 1.00 74.56 91 PRO A O 1
ATOM 696 N N . PHE A 1 92 ? -0.653 11.639 3.576 1.00 79.62 92 PHE A N 1
ATOM 697 C CA . PHE A 1 92 ? 0.097 12.097 4.740 1.00 79.62 92 PHE A CA 1
ATOM 698 C C . PHE A 1 92 ? 1.444 11.390 4.912 1.00 79.62 92 PHE A C 1
ATOM 700 O O . PHE A 1 92 ? 1.691 10.287 4.416 1.00 79.62 92 PHE A O 1
ATOM 707 N N . VAL A 1 93 ? 2.304 12.037 5.701 1.00 79.38 93 VAL A N 1
ATOM 708 C CA . VAL A 1 93 ? 3.576 11.503 6.197 1.00 79.38 93 VAL A CA 1
ATOM 709 C C . VAL A 1 93 ? 3.625 11.548 7.725 1.00 79.38 93 VAL A C 1
ATOM 711 O O . VAL A 1 93 ? 2.939 12.355 8.360 1.00 79.38 93 VAL A O 1
ATOM 714 N N . SER A 1 94 ? 4.441 10.686 8.327 1.00 80.44 94 SER A N 1
ATOM 715 C CA . SER A 1 94 ? 4.639 10.597 9.777 1.00 80.44 94 SER A CA 1
ATOM 716 C C . SER A 1 94 ? 6.090 10.266 10.123 1.00 80.44 94 SER A C 1
ATOM 718 O O . SER A 1 94 ? 6.779 9.598 9.361 1.00 80.44 94 SER A O 1
ATOM 720 N N . LEU A 1 95 ? 6.558 10.688 11.299 1.00 79.38 95 LEU A N 1
ATOM 721 C CA . LEU A 1 95 ? 7.923 10.404 11.776 1.00 79.38 95 LEU A CA 1
ATOM 722 C C . LEU A 1 95 ? 8.098 8.961 12.280 1.00 79.38 95 LEU A C 1
ATOM 724 O O . LEU A 1 95 ? 9.205 8.432 12.294 1.00 79.38 95 LEU A O 1
ATOM 728 N N . SER A 1 96 ? 7.012 8.303 12.695 1.00 82.00 96 SER A N 1
ATOM 729 C CA . SER A 1 96 ? 7.040 6.937 13.227 1.00 82.00 96 SER A CA 1
ATOM 730 C C . SER A 1 96 ? 6.003 6.043 12.551 1.00 82.00 96 SER A C 1
ATOM 732 O O . SER A 1 96 ? 4.994 6.516 12.026 1.00 82.00 96 SER A O 1
ATOM 734 N N . ARG A 1 97 ? 6.244 4.723 12.574 1.00 81.50 97 ARG A N 1
ATOM 735 C CA . ARG A 1 97 ? 5.296 3.730 12.035 1.00 81.50 97 ARG A CA 1
ATOM 736 C C . ARG A 1 97 ? 3.985 3.747 12.818 1.00 81.50 97 ARG A C 1
ATOM 738 O O . ARG A 1 97 ? 2.931 3.694 12.207 1.00 81.50 97 ARG A O 1
ATOM 745 N N . ALA A 1 98 ? 4.062 3.868 14.144 1.00 84.62 98 ALA A N 1
ATOM 746 C CA . ALA A 1 98 ? 2.885 3.942 15.004 1.00 84.62 98 ALA A CA 1
ATOM 747 C C . ALA A 1 98 ? 1.993 5.139 14.640 1.00 84.62 98 ALA A C 1
ATOM 749 O O . ALA A 1 98 ? 0.807 4.956 14.406 1.00 84.62 98 ALA A O 1
ATOM 750 N N . SER A 1 99 ? 2.575 6.336 14.483 1.00 84.25 99 SER A N 1
ATOM 751 C CA . SER A 1 99 ? 1.823 7.529 14.068 1.00 84.25 99 SER A CA 1
ATOM 752 C C . SER A 1 99 ? 1.283 7.418 12.641 1.00 84.25 99 SER A C 1
ATOM 754 O O . SER A 1 99 ? 0.239 7.986 12.335 1.00 84.25 99 SER A O 1
ATOM 756 N N . LEU A 1 100 ? 1.985 6.716 11.745 1.00 86.12 100 LEU A N 1
ATOM 757 C CA . LEU A 1 100 ? 1.466 6.468 10.405 1.00 86.12 100 LEU A CA 1
ATOM 758 C C . LEU A 1 100 ? 0.229 5.568 10.457 1.00 86.12 100 LEU A C 1
ATOM 760 O O . LEU A 1 100 ? -0.796 5.951 9.908 1.00 86.12 100 LEU A O 1
ATOM 764 N N . LEU A 1 101 ? 0.320 4.428 11.153 1.00 88.75 101 LEU A N 1
ATOM 765 C CA . LEU A 1 101 ? -0.779 3.473 11.328 1.00 88.75 101 LEU A CA 1
ATOM 766 C C . LEU A 1 101 ? -1.995 4.110 11.995 1.00 88.75 101 LEU A C 1
ATOM 768 O O . LEU A 1 101 ? -3.106 3.910 11.525 1.00 88.75 101 LEU A O 1
ATOM 772 N N . ASP A 1 102 ? -1.780 4.925 13.027 1.00 90.94 102 ASP A N 1
ATOM 773 C CA . ASP A 1 102 ? -2.850 5.651 13.708 1.00 90.94 102 ASP A CA 1
ATOM 774 C C . ASP A 1 102 ? -3.643 6.543 12.738 1.00 90.94 102 ASP A C 1
ATOM 776 O O . ASP A 1 102 ? -4.866 6.444 12.657 1.00 90.94 102 ASP A O 1
ATOM 780 N N . LYS A 1 103 ? -2.950 7.315 11.888 1.00 87.75 103 LYS A N 1
ATOM 781 C CA . LYS A 1 103 ? -3.597 8.094 10.819 1.00 87.75 103 LYS A CA 1
ATOM 782 C C . LYS A 1 103 ? -4.339 7.210 9.811 1.00 87.75 103 LYS A C 1
ATOM 784 O O . LYS A 1 103 ? -5.415 7.595 9.361 1.00 87.75 103 LYS A O 1
ATOM 789 N N . MET A 1 104 ? -3.803 6.031 9.469 1.00 90.50 104 MET A N 1
ATOM 790 C CA . MET A 1 104 ? -4.517 5.086 8.597 1.00 90.50 104 MET A CA 1
ATOM 791 C C . MET A 1 104 ? -5.822 4.623 9.247 1.00 90.50 104 MET A C 1
ATOM 793 O O . MET A 1 104 ? -6.868 4.651 8.608 1.00 90.50 104 MET A O 1
ATOM 797 N N . TYR A 1 105 ? -5.776 4.238 10.522 1.00 94.19 105 TYR A N 1
ATOM 798 C CA . TYR A 1 105 ? -6.951 3.805 11.275 1.00 94.19 105 TYR A CA 1
ATOM 799 C C . TYR A 1 105 ? -7.992 4.912 11.409 1.00 94.19 105 TYR A C 1
ATOM 801 O O . TYR A 1 105 ? -9.185 4.637 11.311 1.00 94.19 105 TYR A O 1
ATOM 809 N N . HIS A 1 106 ? -7.558 6.159 11.598 1.00 93.38 106 HIS A N 1
ATOM 810 C CA . HIS A 1 106 ? -8.449 7.314 11.586 1.00 93.38 106 HIS A CA 1
ATOM 811 C C . HIS A 1 106 ? -9.192 7.448 10.252 1.00 93.38 106 HIS A C 1
ATOM 813 O O . HIS A 1 106 ? -10.417 7.519 10.269 1.00 93.38 106 HIS A O 1
ATOM 819 N N . LEU A 1 107 ? -8.483 7.371 9.122 1.00 90.62 107 LEU A N 1
ATOM 820 C CA . LEU A 1 107 ? -9.093 7.445 7.791 1.00 90.62 107 LEU A CA 1
ATOM 821 C C . LEU A 1 107 ? -10.101 6.310 7.546 1.00 90.62 107 LEU A C 1
ATOM 823 O O . LEU A 1 107 ? -11.208 6.547 7.069 1.00 90.62 107 LEU A O 1
ATOM 827 N N . VAL A 1 108 ? -9.736 5.072 7.898 1.00 91.75 108 VAL A N 1
ATOM 828 C CA . VAL A 1 108 ? -10.638 3.913 7.775 1.00 91.75 108 VAL A CA 1
ATOM 829 C C . VAL A 1 108 ? -11.877 4.104 8.651 1.00 91.75 108 VAL A C 1
ATOM 831 O O . VAL A 1 108 ? -12.986 3.801 8.225 1.00 91.75 108 VAL A O 1
ATOM 834 N N . ARG A 1 109 ? -11.710 4.632 9.870 1.00 94.31 109 ARG A N 1
ATOM 835 C CA . ARG A 1 109 ? -12.816 4.881 10.800 1.00 94.31 109 ARG A CA 1
ATOM 836 C C . ARG A 1 109 ? -13.779 5.944 10.281 1.00 94.31 109 ARG A C 1
ATOM 838 O O . ARG A 1 109 ? -14.979 5.797 10.488 1.00 94.31 109 ARG A O 1
ATOM 845 N N . GLU A 1 110 ? -13.277 7.002 9.653 1.00 93.12 110 GLU A N 1
ATOM 846 C CA . GLU A 1 110 ? -14.122 8.026 9.028 1.00 93.12 110 GLU A CA 1
ATOM 847 C C . GLU A 1 110 ? -14.953 7.419 7.896 1.00 93.12 110 GLU A C 1
ATOM 849 O O . GLU A 1 110 ? -16.179 7.450 7.972 1.00 93.12 110 GLU A O 1
ATOM 854 N N . LYS A 1 111 ? -14.310 6.707 6.963 1.00 89.62 111 LYS A N 1
ATOM 855 C CA . LYS A 1 111 ? -15.009 6.015 5.867 1.00 89.62 111 LYS A CA 1
ATOM 856 C C . LYS A 1 111 ? -16.024 4.978 6.350 1.00 89.62 111 LYS A C 1
ATOM 858 O O . LYS A 1 111 ? -17.114 4.868 5.796 1.00 89.62 111 LYS A O 1
ATOM 863 N N . ALA A 1 112 ? -15.699 4.233 7.408 1.00 89.50 112 ALA A N 1
ATOM 864 C CA . ALA A 1 112 ? -16.622 3.275 8.013 1.00 89.50 112 ALA A CA 1
ATOM 865 C C . ALA A 1 112 ? -17.870 3.967 8.588 1.00 89.50 112 ALA A C 1
ATOM 867 O O . ALA A 1 112 ? -18.978 3.462 8.431 1.00 89.50 112 ALA A O 1
ATOM 868 N N . ARG A 1 113 ? -17.704 5.130 9.237 1.00 90.62 113 ARG A N 1
ATOM 869 C CA . ARG A 1 113 ? -18.818 5.918 9.797 1.00 90.62 113 ARG A CA 1
ATOM 870 C C . ARG A 1 113 ? -19.708 6.527 8.722 1.00 90.62 113 ARG A C 1
ATOM 872 O O . ARG A 1 113 ? -20.909 6.638 8.938 1.00 90.62 113 ARG A O 1
ATOM 879 N N . GLU A 1 114 ? -19.123 6.908 7.594 1.00 91.62 114 GLU A N 1
ATOM 880 C CA . GLU A 1 114 ? -19.837 7.439 6.429 1.00 91.62 114 GLU A CA 1
ATOM 881 C C . GLU A 1 114 ? -20.565 6.342 5.633 1.00 91.62 114 GLU A C 1
ATOM 883 O O . GLU A 1 114 ? -21.343 6.646 4.734 1.00 91.62 114 GLU A O 1
ATOM 888 N N . GLY A 1 115 ? -20.365 5.065 5.987 1.00 86.81 115 GLY A N 1
ATOM 889 C CA . GLY A 1 115 ? -20.969 3.930 5.291 1.00 86.81 115 GLY A CA 1
ATOM 890 C C . GLY A 1 115 ? -20.302 3.611 3.951 1.00 86.81 115 GLY A C 1
ATOM 891 O O . GLY A 1 115 ? -20.862 2.856 3.166 1.00 86.81 115 GLY A O 1
ATOM 892 N N . GLU A 1 116 ? -19.103 4.141 3.696 1.00 85.50 116 GLU A N 1
ATOM 893 C CA . GLU A 1 116 ? -18.363 3.982 2.434 1.00 85.50 116 GLU A CA 1
ATOM 894 C C . GLU A 1 116 ? -17.550 2.676 2.349 1.00 85.50 116 GLU A C 1
ATOM 896 O O . GLU A 1 116 ? -16.697 2.532 1.474 1.00 85.50 116 GLU A O 1
ATOM 901 N N . ILE A 1 117 ? -17.740 1.741 3.287 1.00 88.81 117 ILE A N 1
ATOM 902 C CA . ILE A 1 117 ? -17.002 0.470 3.332 1.00 88.81 117 ILE A CA 1
ATOM 903 C C . ILE A 1 117 ? -17.980 -0.694 3.153 1.00 88.81 117 ILE A C 1
ATOM 905 O O . ILE A 1 117 ? -18.485 -1.250 4.134 1.00 88.81 117 ILE A O 1
ATOM 909 N N . SER A 1 118 ? -18.208 -1.087 1.898 1.00 87.88 118 SER A N 1
ATOM 910 C CA . SER A 1 118 ? -18.971 -2.276 1.496 1.00 87.88 118 SER A CA 1
ATOM 911 C C . SER A 1 118 ? -18.164 -3.561 1.669 1.00 87.88 118 SER A C 1
ATOM 913 O O . SER A 1 118 ? -18.682 -4.535 2.205 1.00 87.88 118 SER A O 1
ATOM 915 N N . ASP A 1 119 ? -16.848 -3.526 1.434 1.00 89.31 119 ASP A N 1
ATOM 916 C CA . ASP A 1 119 ? -15.871 -4.591 1.711 1.00 89.31 119 ASP A CA 1
ATOM 917 C C . ASP A 1 119 ? -14.459 -4.021 1.879 1.00 89.31 119 ASP A C 1
ATOM 919 O O . ASP A 1 119 ? -14.182 -2.858 1.575 1.00 89.31 119 ASP A O 1
ATOM 923 N N . TYR A 1 120 ? -13.552 -4.825 2.436 1.00 92.06 120 TYR A N 1
ATOM 924 C CA . TYR A 1 120 ? -12.143 -4.459 2.511 1.00 92.06 120 TYR A CA 1
ATOM 925 C C . TYR A 1 120 ? -11.231 -5.684 2.496 1.00 92.06 120 TYR A C 1
ATOM 927 O O . TYR A 1 120 ? -11.626 -6.790 2.864 1.00 92.06 120 TYR A O 1
ATOM 935 N N . ALA A 1 121 ? -9.986 -5.471 2.086 1.00 90.06 121 ALA A N 1
ATOM 936 C CA . ALA A 1 121 ? -8.951 -6.491 2.038 1.00 90.06 121 ALA A CA 1
ATOM 937 C C . ALA A 1 121 ? -7.621 -5.959 2.568 1.00 90.06 121 ALA A C 1
ATOM 939 O O . ALA A 1 121 ? -7.353 -4.754 2.523 1.00 90.06 121 ALA A O 1
ATOM 940 N N . VAL A 1 122 ? -6.774 -6.867 3.052 1.00 88.00 122 VAL A N 1
ATOM 941 C CA . VAL A 1 122 ? -5.454 -6.534 3.593 1.00 88.00 122 VAL A CA 1
ATOM 942 C C . VAL A 1 122 ? -4.370 -7.236 2.796 1.00 88.00 122 VAL A C 1
ATOM 944 O O . VAL A 1 122 ? -4.461 -8.428 2.508 1.00 88.00 122 VAL A O 1
ATOM 947 N N . SER A 1 123 ? -3.305 -6.502 2.501 1.00 87.06 123 SER A N 1
ATOM 948 C CA . SER A 1 123 ? -2.113 -7.060 1.875 1.00 87.06 123 SER A CA 1
ATOM 949 C C . SER A 1 123 ? -0.870 -6.720 2.695 1.00 87.06 123 SER A C 1
ATOM 951 O O . SER A 1 123 ? -0.769 -5.613 3.223 1.00 87.06 123 SER A O 1
ATOM 953 N N . TYR A 1 124 ? 0.080 -7.644 2.831 1.00 84.88 124 TYR A N 1
ATOM 954 C CA . TYR A 1 124 ? 1.278 -7.450 3.664 1.00 84.88 124 TYR A CA 1
ATOM 955 C C . TYR A 1 124 ? 2.534 -8.066 3.047 1.00 84.88 124 TYR A C 1
ATOM 957 O O . TYR A 1 124 ? 2.439 -8.788 2.067 1.00 84.88 124 TYR A O 1
ATOM 965 N N . SER A 1 125 ? 3.719 -7.797 3.602 1.00 80.19 125 SER A N 1
ATOM 966 C CA . SER A 1 125 ? 4.974 -8.417 3.146 1.00 80.19 125 SER A CA 1
ATOM 967 C C . SER A 1 125 ? 5.836 -8.914 4.313 1.00 80.19 125 SER A C 1
ATOM 969 O O . SER A 1 125 ? 6.205 -8.117 5.181 1.00 80.19 125 SER A O 1
ATOM 971 N N . GLY A 1 126 ? 6.177 -10.211 4.327 1.00 78.38 126 GLY A N 1
ATOM 972 C CA . GLY A 1 126 ? 7.141 -10.850 5.236 1.00 78.38 126 GLY A CA 1
ATOM 973 C C . GLY A 1 126 ? 6.658 -11.065 6.676 1.00 78.38 126 GLY A C 1
ATOM 974 O O . GLY A 1 126 ? 6.591 -12.192 7.160 1.00 78.38 126 GLY A O 1
ATOM 975 N N . ASP A 1 127 ? 6.307 -9.993 7.390 1.00 81.56 127 ASP A N 1
ATOM 976 C CA . ASP A 1 127 ? 5.982 -10.063 8.821 1.00 81.56 127 ASP A CA 1
ATOM 977 C C . ASP A 1 127 ? 4.482 -10.301 9.057 1.00 81.56 127 ASP A C 1
ATOM 979 O O . ASP A 1 127 ? 3.698 -9.361 9.230 1.00 81.56 127 ASP A O 1
ATOM 983 N N . TYR A 1 128 ? 4.086 -11.577 9.084 1.00 83.69 128 TYR A N 1
ATOM 984 C CA . TYR A 1 128 ? 2.695 -11.975 9.324 1.00 83.69 128 TYR A CA 1
ATOM 985 C C . TYR A 1 128 ? 2.158 -11.516 10.686 1.00 83.69 128 TYR A C 1
ATOM 987 O O . TYR A 1 128 ? 0.982 -11.189 10.795 1.00 83.69 128 TYR A O 1
ATOM 995 N N . ARG A 1 129 ? 2.995 -11.435 11.731 1.00 87.56 129 ARG A N 1
ATOM 996 C CA . ARG A 1 129 ? 2.530 -10.991 13.058 1.00 87.56 129 ARG A CA 1
ATOM 997 C C . ARG A 1 129 ? 2.093 -9.532 13.013 1.00 87.56 129 ARG A C 1
ATOM 999 O O . ARG A 1 129 ? 0.995 -9.207 13.444 1.00 87.56 129 ARG A O 1
ATOM 1006 N N . LYS A 1 130 ? 2.905 -8.668 12.397 1.00 85.19 130 LYS A N 1
ATOM 1007 C CA . LYS A 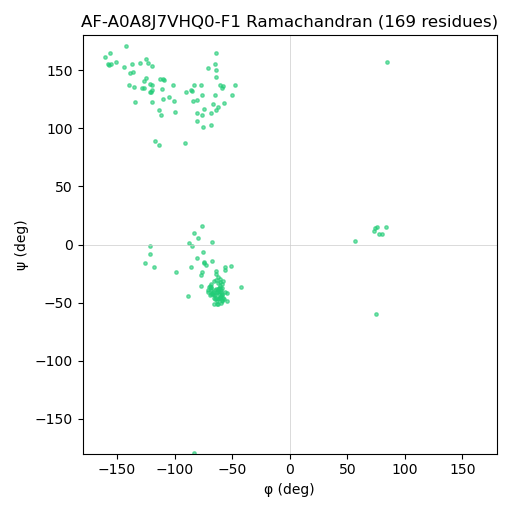1 130 ? 2.529 -7.263 12.175 1.00 85.19 130 LYS A CA 1
ATOM 1008 C C . LYS A 1 130 ? 1.298 -7.116 11.283 1.00 85.19 130 LYS A C 1
ATOM 1010 O O . LYS A 1 130 ? 0.565 -6.142 11.442 1.00 85.19 130 LYS A O 1
ATOM 1015 N N . ALA A 1 131 ? 1.110 -8.022 10.325 1.00 86.44 131 ALA A N 1
ATOM 1016 C CA . ALA A 1 131 ? -0.085 -8.048 9.491 1.00 86.44 131 ALA A CA 1
ATOM 1017 C C . ALA A 1 131 ? -1.325 -8.439 10.307 1.00 86.44 131 ALA A C 1
ATOM 1019 O O . ALA A 1 131 ? -2.350 -7.779 10.189 1.00 86.44 131 ALA A O 1
ATOM 1020 N N . ALA A 1 132 ? -1.212 -9.441 11.181 1.00 90.62 132 ALA A N 1
ATOM 1021 C CA . ALA A 1 132 ? -2.287 -9.874 12.066 1.00 90.62 132 ALA A CA 1
ATOM 1022 C C . ALA A 1 132 ? -2.721 -8.758 13.032 1.00 90.62 132 ALA A C 1
ATOM 1024 O O . ALA A 1 132 ? -3.911 -8.468 13.110 1.00 90.62 132 ALA A O 1
ATOM 1025 N N . ASP A 1 133 ? -1.775 -8.055 13.669 1.00 92.81 133 ASP A N 1
ATOM 1026 C CA . ASP A 1 133 ? -2.085 -6.904 14.537 1.00 92.81 133 ASP A CA 1
ATOM 1027 C C . ASP A 1 133 ? -2.834 -5.793 13.773 1.00 92.81 133 ASP A C 1
ATOM 1029 O O . ASP A 1 133 ? -3.722 -5.122 14.303 1.00 92.81 133 ASP A O 1
ATOM 1033 N N . PHE A 1 134 ? -2.459 -5.576 12.507 1.00 92.25 134 PHE A N 1
ATOM 1034 C CA . PHE A 1 134 ? -3.106 -4.601 11.631 1.00 92.25 134 PHE A CA 1
ATOM 1035 C C . PHE A 1 134 ? -4.531 -5.035 11.260 1.00 92.25 134 PHE A C 1
ATOM 1037 O O . PHE A 1 134 ? -5.446 -4.215 11.319 1.00 92.25 134 PHE A O 1
ATOM 1044 N N . VAL A 1 135 ? -4.730 -6.317 10.937 1.00 94.56 135 VAL A N 1
ATOM 1045 C CA . VAL A 1 135 ? -6.052 -6.906 10.674 1.00 94.56 135 VAL A CA 1
ATOM 1046 C C . VAL A 1 135 ? -6.951 -6.767 11.898 1.00 94.56 135 VAL A C 1
ATOM 1048 O O . VAL A 1 135 ? -8.035 -6.210 11.764 1.00 94.56 135 VAL A O 1
ATOM 1051 N N . GLU A 1 136 ? -6.488 -7.159 13.088 1.00 96.38 136 GLU A N 1
ATOM 1052 C CA . GLU A 1 136 ? -7.279 -7.087 14.325 1.00 96.38 136 GLU A CA 1
ATOM 1053 C C . GLU A 1 136 ? -7.777 -5.658 14.597 1.00 96.38 136 GLU A C 1
ATOM 1055 O O . GLU A 1 136 ? -8.933 -5.436 14.966 1.00 96.38 136 GLU A O 1
ATOM 1060 N N . LYS A 1 137 ? -6.927 -4.648 14.363 1.00 96.38 137 LYS A N 1
ATOM 1061 C CA . LYS A 1 137 ? -7.334 -3.245 14.500 1.00 96.38 137 LYS A CA 1
ATOM 1062 C C . LYS A 1 137 ? -8.328 -2.790 13.448 1.00 96.38 137 LYS A C 1
ATOM 1064 O O . LYS A 1 137 ? -9.223 -2.021 13.793 1.00 96.38 137 LYS A O 1
ATOM 1069 N N . LEU A 1 138 ? -8.203 -3.245 12.205 1.00 95.25 138 LEU A N 1
ATOM 1070 C CA . LEU A 1 138 ? -9.199 -2.946 11.181 1.00 95.25 138 LEU A CA 1
ATOM 1071 C C . LEU A 1 138 ? -10.539 -3.602 11.508 1.00 95.25 138 LEU A C 1
ATOM 1073 O O . LEU A 1 138 ? -11.544 -2.910 11.443 1.00 95.25 138 LEU A O 1
ATOM 1077 N N . GLU A 1 139 ? -10.555 -4.858 11.955 1.00 95.50 139 GLU A N 1
ATOM 1078 C CA . GLU A 1 139 ? -11.779 -5.564 12.364 1.00 95.50 139 GLU A CA 1
ATOM 1079 C C . GLU A 1 139 ? -12.504 -4.851 13.510 1.00 95.50 139 GLU A C 1
ATOM 1081 O O . GLU A 1 139 ? -13.722 -4.688 13.476 1.00 95.50 139 GLU A O 1
ATOM 1086 N N . GLN A 1 140 ? -11.757 -4.342 14.496 1.00 95.38 140 GLN A N 1
ATOM 1087 C CA . GLN A 1 140 ? -12.313 -3.523 15.580 1.00 95.38 140 GLN A CA 1
ATOM 1088 C C . GLN A 1 140 ? -12.947 -2.213 15.076 1.00 95.38 140 GLN A C 1
ATOM 1090 O O . GLN A 1 140 ? -13.838 -1.675 15.731 1.00 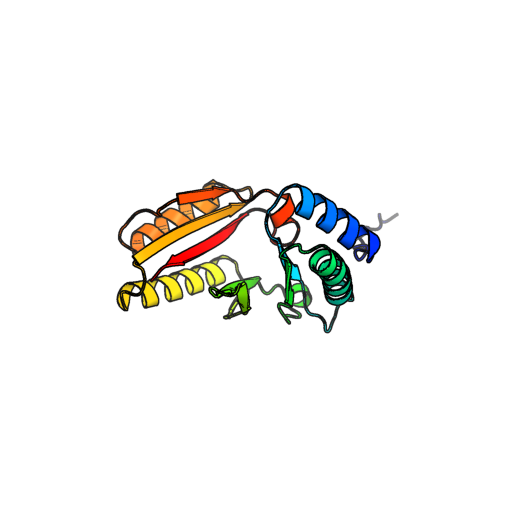95.38 140 GLN A O 1
ATOM 1095 N N . ILE A 1 141 ? -12.481 -1.672 13.945 1.00 94.06 141 ILE A N 1
ATOM 1096 C CA . ILE A 1 141 ? -12.976 -0.417 13.358 1.00 94.06 141 ILE A CA 1
ATOM 1097 C C . ILE A 1 141 ? -14.156 -0.665 12.412 1.00 94.06 141 ILE A C 1
ATOM 1099 O O . ILE A 1 141 ? -15.124 0.091 12.446 1.00 94.06 141 ILE A O 1
ATOM 1103 N N . THR A 1 142 ? -14.066 -1.685 11.559 1.00 92.25 142 THR A N 1
ATOM 1104 C CA . THR A 1 142 ? -15.053 -2.015 10.518 1.00 92.25 142 THR A CA 1
ATOM 1105 C C . THR A 1 142 ? -16.191 -2.891 11.042 1.00 92.25 142 THR A C 1
ATOM 1107 O O . THR A 1 142 ? -17.244 -2.957 10.412 1.00 92.25 142 THR A O 1
ATOM 1110 N N . GLY A 1 143 ? -15.992 -3.571 12.177 1.00 92.88 143 GLY A N 1
ATOM 1111 C CA . GLY A 1 143 ? -16.959 -4.477 12.796 1.00 92.88 143 GLY A CA 1
ATOM 1112 C C . GLY A 1 143 ? -17.062 -5.854 12.131 1.00 92.88 143 GLY A C 1
ATOM 1113 O O . GLY A 1 143 ? -17.982 -6.606 12.448 1.00 92.88 143 GLY A O 1
ATOM 1114 N N . ARG A 1 144 ? -16.162 -6.191 11.199 1.00 92.50 144 ARG A N 1
ATOM 1115 C CA . ARG A 1 144 ? -16.183 -7.451 10.436 1.00 92.50 144 ARG A CA 1
ATOM 1116 C C . ARG A 1 144 ? -14.789 -7.834 9.935 1.00 92.50 144 ARG A C 1
ATOM 1118 O O . ARG A 1 144 ? -13.987 -6.925 9.755 1.00 92.50 144 ARG A O 1
ATOM 1125 N N . PRO A 1 145 ? -14.513 -9.125 9.673 1.00 93.44 145 PRO A N 1
ATOM 1126 C CA . PRO A 1 145 ? -13.246 -9.566 9.091 1.00 93.44 145 PRO A CA 1
ATOM 1127 C C . PRO A 1 145 ? -13.030 -9.037 7.664 1.00 93.44 145 PRO A C 1
ATOM 1129 O O . PRO A 1 145 ? -14.010 -8.757 6.964 1.00 93.44 145 PRO A O 1
ATOM 1132 N N . PRO A 1 146 ? -11.768 -8.921 7.200 1.00 92.81 146 PRO A N 1
ATOM 1133 C CA . PRO A 1 146 ? -11.476 -8.619 5.803 1.00 92.81 146 PRO A CA 1
ATOM 1134 C C . PRO A 1 146 ? -11.965 -9.752 4.898 1.00 92.81 146 PRO A C 1
ATOM 1136 O O . PRO A 1 146 ? -11.921 -10.924 5.272 1.00 92.81 146 PRO A O 1
ATOM 1139 N N . ALA A 1 147 ? -12.333 -9.416 3.663 1.00 90.69 147 ALA A N 1
ATOM 1140 C CA . ALA A 1 147 ? -12.690 -10.402 2.645 1.00 90.69 147 ALA A CA 1
ATOM 1141 C C . ALA A 1 147 ? -11.522 -11.357 2.339 1.00 90.69 147 ALA A C 1
ATOM 1143 O O . ALA A 1 147 ? -11.728 -12.543 2.088 1.00 90.69 147 ALA A O 1
ATOM 1144 N N . TYR A 1 148 ? -10.286 -10.846 2.377 1.00 89.44 148 TYR A N 1
ATOM 1145 C CA . TYR A 1 148 ? -9.068 -11.648 2.307 1.00 89.44 148 TYR A CA 1
ATOM 1146 C C . TYR A 1 148 ? -7.859 -10.915 2.903 1.00 89.44 148 TYR A C 1
ATOM 1148 O O . TYR A 1 148 ? -7.790 -9.682 2.925 1.00 89.44 148 TYR A O 1
ATOM 1156 N N . VAL A 1 149 ? -6.881 -11.708 3.348 1.00 88.12 149 VAL A N 1
ATOM 1157 C CA . VAL A 1 149 ? -5.548 -11.259 3.766 1.00 88.12 149 VAL A CA 1
ATOM 1158 C C . VAL A 1 149 ? -4.520 -11.947 2.871 1.00 88.12 149 VAL A C 1
ATOM 1160 O O . VAL A 1 149 ? -4.509 -13.173 2.792 1.00 88.12 149 VAL A O 1
ATOM 1163 N N . CYS A 1 150 ? -3.680 -11.181 2.175 1.00 84.56 150 CYS A N 1
ATOM 1164 C CA . CYS A 1 150 ? -2.754 -11.716 1.174 1.00 84.56 150 CYS A CA 1
ATOM 1165 C C . CYS A 1 150 ? -1.309 -11.258 1.410 1.00 84.56 150 CYS A C 1
ATOM 1167 O O . CYS A 1 150 ? -1.043 -10.074 1.625 1.00 84.56 150 CYS A O 1
ATOM 1169 N N . GLU A 1 151 ? -0.356 -12.186 1.327 1.00 80.38 151 GLU A N 1
ATOM 1170 C CA . GLU A 1 151 ? 1.060 -11.830 1.293 1.00 80.38 151 GLU A CA 1
ATOM 1171 C C . GLU A 1 151 ? 1.473 -11.396 -0.117 1.00 80.38 151 GLU A C 1
ATOM 1173 O O . GLU A 1 151 ? 1.340 -12.131 -1.095 1.00 80.38 151 GLU A O 1
ATOM 1178 N N . ILE A 1 152 ? 2.025 -10.194 -0.221 1.00 74.19 152 ILE A N 1
ATOM 1179 C CA . ILE A 1 152 ? 2.639 -9.668 -1.428 1.00 74.19 152 ILE A CA 1
ATOM 1180 C C . ILE A 1 152 ? 4.082 -10.172 -1.493 1.00 74.19 152 ILE A C 1
ATOM 1182 O O . ILE A 1 152 ? 4.904 -9.908 -0.610 1.00 74.19 152 ILE A O 1
ATOM 1186 N N . SER A 1 153 ? 4.397 -10.837 -2.606 1.00 55.94 153 SER A N 1
ATOM 1187 C CA . SER A 1 153 ? 5.743 -11.276 -2.972 1.00 55.94 153 SER A CA 1
ATOM 1188 C C . SER A 1 153 ? 6.790 -10.165 -2.813 1.00 55.94 153 SER A C 1
ATOM 1190 O O . SER A 1 153 ? 6.594 -9.015 -3.231 1.00 55.94 153 SER A O 1
ATOM 1192 N N . SER A 1 154 ? 7.948 -10.543 -2.264 1.00 47.59 154 SER A N 1
ATOM 1193 C CA . SER A 1 154 ? 9.110 -9.684 -1.998 1.00 47.59 154 SER A CA 1
ATOM 1194 C C . SER A 1 154 ? 9.642 -8.948 -3.236 1.00 47.59 154 SER A C 1
ATOM 1196 O O . SER A 1 154 ? 10.304 -7.918 -3.115 1.00 47.59 154 SER A O 1
ATOM 1198 N N . VAL A 1 155 ? 9.310 -9.422 -4.442 1.00 43.06 155 VAL A N 1
ATOM 1199 C CA . VAL A 1 155 ? 9.701 -8.790 -5.711 1.00 43.06 155 VAL A CA 1
ATOM 1200 C C . VAL A 1 155 ? 8.963 -7.458 -5.932 1.00 43.06 155 VAL A C 1
ATOM 1202 O O . VAL A 1 155 ? 9.573 -6.497 -6.392 1.00 43.06 155 VAL A O 1
ATOM 1205 N N . THR A 1 156 ? 7.696 -7.359 -5.522 1.00 48.47 156 THR A N 1
ATOM 1206 C CA . THR A 1 156 ? 6.909 -6.107 -5.458 1.00 48.47 156 THR A CA 1
ATOM 1207 C C . THR A 1 156 ? 7.290 -5.243 -4.248 1.00 48.47 156 THR A C 1
ATOM 1209 O O . THR A 1 156 ? 7.179 -4.020 -4.292 1.00 48.47 156 THR A O 1
ATOM 1212 N N . ALA A 1 157 ? 7.802 -5.866 -3.180 1.00 40.31 157 ALA A N 1
ATOM 1213 C CA . ALA A 1 157 ? 8.184 -5.206 -1.928 1.00 40.31 157 ALA A CA 1
ATOM 1214 C C . ALA A 1 157 ? 9.606 -4.612 -1.918 1.00 40.31 157 ALA A C 1
ATOM 1216 O O . ALA A 1 157 ? 9.992 -3.982 -0.930 1.00 40.31 157 ALA A O 1
ATOM 1217 N N . LEU A 1 158 ? 10.364 -4.760 -3.015 1.00 44.31 158 LEU A N 1
ATOM 1218 C CA . LEU A 1 158 ? 11.757 -4.311 -3.177 1.00 44.31 158 LEU A CA 1
ATOM 1219 C C . LEU A 1 158 ? 12.014 -2.838 -2.799 1.00 44.31 158 LEU A C 1
ATOM 1221 O O . LEU A 1 158 ? 13.157 -2.478 -2.540 1.00 44.31 158 LEU A O 1
ATOM 1225 N N . HIS A 1 159 ? 10.968 -2.007 -2.727 1.00 47.75 159 HIS A N 1
ATOM 1226 C CA . HIS A 1 15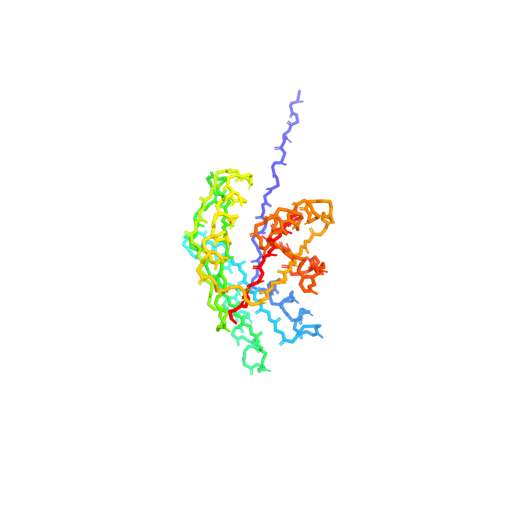9 ? 11.055 -0.595 -2.339 1.00 47.75 159 HIS A CA 1
ATOM 1227 C C . HIS A 1 159 ? 10.216 -0.201 -1.104 1.00 47.75 159 HIS A C 1
ATOM 1229 O O . HIS A 1 159 ? 10.362 0.921 -0.626 1.00 47.75 159 HIS A O 1
ATOM 1235 N N . VAL A 1 160 ? 9.358 -1.082 -0.565 1.00 53.47 160 VAL A N 1
ATOM 1236 C CA . VAL A 1 160 ? 8.480 -0.767 0.591 1.00 53.47 160 VAL A CA 1
ATOM 1237 C C . VAL A 1 160 ? 9.062 -1.296 1.911 1.00 53.47 160 VAL A C 1
ATOM 1239 O O . VAL A 1 160 ? 8.806 -0.731 2.976 1.00 53.47 160 VAL A O 1
ATOM 1242 N N . GLY A 1 161 ? 9.920 -2.319 1.832 1.00 55.69 161 GLY A N 1
ATOM 1243 C CA . GLY A 1 161 ? 10.572 -2.945 2.981 1.00 55.69 161 GLY A CA 1
ATOM 1244 C C . GLY A 1 161 ? 9.716 -4.022 3.654 1.00 55.69 161 GLY A C 1
ATOM 1245 O O . GLY A 1 161 ? 8.491 -4.047 3.539 1.00 55.69 161 GLY A O 1
ATOM 1246 N N . GLU A 1 162 ? 10.381 -4.933 4.363 1.00 65.88 162 GLU A N 1
ATOM 1247 C CA . GLU A 1 162 ? 9.744 -6.001 5.137 1.00 65.88 162 GLU A CA 1
ATOM 1248 C C . GLU A 1 162 ? 8.829 -5.429 6.241 1.00 65.88 162 GLU A C 1
ATOM 1250 O O . GLU A 1 162 ? 9.178 -4.469 6.937 1.00 65.88 162 GLU A O 1
ATOM 1255 N N . GLY A 1 163 ? 7.637 -6.007 6.412 1.00 70.25 163 GLY A N 1
ATOM 1256 C CA . GLY A 1 163 ? 6.631 -5.553 7.379 1.00 70.25 163 GLY A CA 1
ATOM 1257 C C . GLY A 1 163 ? 5.737 -4.402 6.896 1.00 70.25 163 GLY A C 1
ATOM 1258 O O . GLY A 1 163 ? 5.069 -3.751 7.716 1.00 70.25 163 GLY A O 1
ATOM 1259 N N . ALA A 1 164 ? 5.732 -4.144 5.586 1.00 77.56 164 ALA A N 1
ATOM 1260 C CA . ALA A 1 164 ? 4.747 -3.301 4.923 1.00 77.56 164 ALA A CA 1
ATOM 1261 C C . ALA A 1 164 ? 3.338 -3.906 5.024 1.00 77.56 164 ALA A C 1
ATOM 1263 O O . ALA A 1 164 ? 3.173 -5.124 4.954 1.00 77.56 164 ALA A O 1
ATOM 1264 N N . VAL A 1 165 ? 2.335 -3.039 5.166 1.00 83.56 165 VAL A N 1
ATOM 1265 C CA . VAL A 1 165 ? 0.910 -3.395 5.184 1.00 83.56 165 VAL A CA 1
ATOM 1266 C C . VAL A 1 165 ? 0.128 -2.410 4.319 1.00 83.56 165 VAL A C 1
ATOM 1268 O O . VAL A 1 165 ? 0.495 -1.237 4.226 1.00 83.56 165 VAL A O 1
ATOM 1271 N N . ALA A 1 166 ? -0.948 -2.884 3.705 1.00 86.50 166 ALA A N 1
ATOM 1272 C CA . ALA A 1 166 ? -1.879 -2.108 2.905 1.00 86.50 166 ALA A CA 1
ATOM 1273 C C . ALA A 1 166 ? -3.314 -2.545 3.215 1.00 86.50 166 ALA A C 1
ATOM 1275 O O . ALA A 1 166 ? -3.565 -3.716 3.502 1.00 86.50 166 ALA A O 1
ATOM 1276 N N . VAL A 1 167 ? -4.249 -1.600 3.131 1.00 87.62 167 VAL A N 1
ATOM 1277 C CA . VAL A 1 167 ? -5.690 -1.853 3.204 1.00 87.62 167 VAL A CA 1
ATOM 1278 C C . VAL A 1 167 ? -6.334 -1.335 1.925 1.00 87.62 167 VAL A C 1
ATOM 1280 O O . VAL A 1 167 ? -6.047 -0.219 1.498 1.00 87.62 167 VAL A O 1
ATOM 1283 N N . SER A 1 168 ? -7.168 -2.163 1.307 1.00 88.06 168 SER A N 1
ATOM 1284 C CA . SER A 1 168 ? -7.998 -1.802 0.155 1.00 88.06 168 SER A CA 1
ATOM 1285 C C . SER A 1 168 ? -9.448 -1.782 0.607 1.00 88.06 168 SER A C 1
ATOM 1287 O O . SER A 1 168 ? -9.866 -2.700 1.306 1.00 88.06 168 SER A O 1
ATOM 1289 N N . ILE A 1 169 ? -10.191 -0.743 0.241 1.00 86.94 169 ILE A N 1
ATOM 1290 C CA . ILE A 1 169 ? -11.585 -0.532 0.644 1.00 86.94 169 ILE A CA 1
ATOM 1291 C C . ILE A 1 169 ? -12.430 -0.439 -0.621 1.00 86.94 169 ILE A C 1
ATOM 1293 O O . ILE A 1 169 ? -12.023 0.223 -1.577 1.00 86.94 169 ILE A O 1
ATOM 1297 N N . THR A 1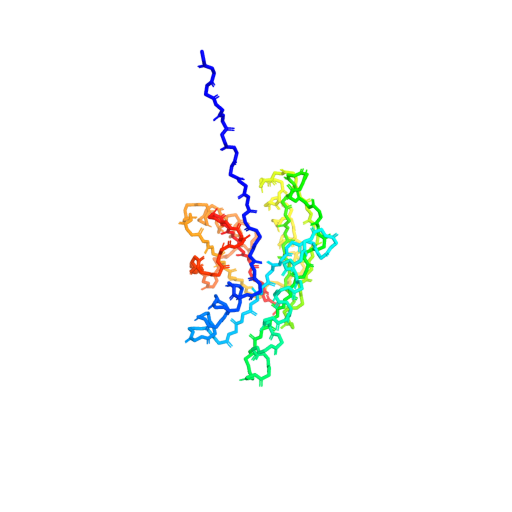 170 ? -13.598 -1.069 -0.612 1.00 84.00 170 THR A N 1
ATOM 1298 C CA . THR A 1 170 ? -14.635 -0.902 -1.633 1.00 84.00 170 THR A CA 1
ATOM 1299 C C . THR A 1 170 ? -15.840 -0.214 -1.004 1.00 84.00 170 THR A C 1
ATOM 1301 O O . THR A 1 170 ? -16.144 -0.470 0.161 1.00 84.00 170 THR A O 1
ATOM 1304 N N . GLY A 1 171 ? -16.486 0.674 -1.764 1.00 75.88 171 GLY A N 1
ATOM 1305 C CA . GLY A 1 171 ? -17.742 1.344 -1.402 1.00 75.88 171 GLY A CA 1
ATOM 1306 C C . GLY A 1 171 ? -18.951 0.711 -2.063 1.00 75.88 171 GLY A C 1
ATOM 1307 O O . GLY A 1 171 ? -18.748 -0.205 -2.892 1.00 75.88 171 GLY A O 1
#

Sequence (171 aa):
MRRKDSYPTSSMPNDIQVMERLELLSGHYGSIIAVTVSSRLSGVYDAFQKSAAKLREKGFQIKVIDIRLNSAAQGLKAMISLDSEGNGTVPFVSLSRASLLDKMYHLVREKAREGEISDYAVSYSGDYRKAADFVEKLEQITGRPPAYVCEISSVTALHVGEGAVAVSITG

Solvent-accessible surface area (backbone atoms only — not comparable to full-atom values): 10132 Å² total; per-residue (Å²): 135,84,82,80,84,77,73,86,77,78,76,74,75,50,53,66,59,47,33,57,53,50,52,58,45,57,76,77,40,87,59,46,80,47,74,34,62,16,63,92,81,38,72,53,37,56,29,48,50,56,38,40,49,58,38,42,76,73,70,43,52,63,47,78,34,69,62,66,45,73,30,87,84,71,62,45,45,72,48,78,45,66,51,97,87,61,54,64,44,66,89,49,71,23,77,43,70,67,59,40,49,52,54,49,53,50,54,52,40,51,40,44,74,73,64,49,55,70,46,40,34,36,40,26,24,88,39,62,67,66,42,49,59,50,48,55,53,46,26,74,58,68,75,48,80,59,82,44,78,45,79,48,58,65,81,81,33,75,79,70,46,82,57,39,73,49,78,47,77,36,100

Nearest PDB structures (foldseek):
  6alw-assembly2_B  TM=4.505E-01  e=1.485E-05  Staphylococcus aureus
  7scl-assembly2_B  TM=4.044E-01  e=6.421E-06  Staphylococcus aureus
  7scl-assembly1_A  TM=4.552E-01  e=2.831E-05  Staphylococcus aureus
  5v85-assembly1_A  TM=4.856E-01  e=5.395E-05  Mediterraneibacter gnavus ATCC 29149
  5v85-assembly1_B  TM=4.638E-01  e=3.664E-05  Mediterraneibacter gnavus ATCC 29149

Secondary structure (DSSP, 8-state):
-PPP------PPPPHHHHHHHHHHHHTT-SEEEEEES-TTT-THHHHHHHHHHHHHHTT-EEEEEE----GGGTT-EEEEEE-TT--EEEEEEESSHHHHHHHHHHHHHHHHHTT--SEEEEEE-S-HHHHHHHHHHHHHHHSS--S-EEEPPTTT-TTT-TT-EEEEEE-